Protein AF-A0A972TWN3-F1 (afdb_monomer_lite)

Secondary structure (DSSP, 8-state):
-HHHHHHHHHHHTT--GGGEEEEEEEE-HHHHHHHTSSHHHHHS--SHHHHHT-HHHHHHHHHHHS--SGGGGSHHHHT-HHHHHHHTTEEEEE-HHHHH-SS---EEEEEEETTS-EEEEEE-S-TTSTTS---

Radius of gyration: 14.14 Å; chains: 1; bounding box: 32×36×34 Å

pLDDT: mean 85.57, std 12.33, range [50.22, 97.19]

Structure (mmCIF, N/CA/C/O backbone):
data_AF-A0A972TWN3-F1
#
_entry.id   AF-A0A972TWN3-F1
#
loop_
_atom_site.group_PDB
_atom_site.id
_atom_site.type_symbol
_atom_site.label_atom_id
_atom_site.label_alt_id
_atom_site.label_comp_id
_atom_site.label_asym_id
_atom_site.label_entity_id
_atom_site.label_seq_id
_atom_site.pdbx_PDB_ins_code
_atom_site.Cartn_x
_atom_site.Cartn_y
_atom_site.Cartn_z
_atom_site.occupancy
_atom_site.B_iso_or_equiv
_atom_site.auth_seq_id
_atom_site.auth_comp_id
_atom_site.auth_asym_id
_atom_site.auth_atom_id
_atom_site.pdbx_PDB_model_num
ATOM 1 N N . MET A 1 1 ? 0.791 -7.365 -8.771 1.00 73.94 1 MET A N 1
ATOM 2 C CA . MET A 1 1 ? 0.980 -8.284 -7.631 1.00 73.94 1 MET A CA 1
ATOM 3 C C . MET A 1 1 ? 0.420 -7.722 -6.346 1.00 73.94 1 MET A C 1
ATOM 5 O O . MET A 1 1 ? -0.721 -8.042 -6.049 1.00 73.94 1 MET A O 1
ATOM 9 N N . ILE A 1 2 ? 1.109 -6.788 -5.684 1.00 83.50 2 ILE A N 1
ATOM 10 C CA . ILE A 1 2 ? 0.594 -6.104 -4.481 1.00 83.50 2 ILE A CA 1
ATOM 11 C C . ILE A 1 2 ? -0.827 -5.551 -4.675 1.00 83.50 2 ILE A C 1
ATOM 13 O O . ILE A 1 2 ? -1.710 -5.798 -3.865 1.00 83.50 2 ILE A O 1
ATOM 17 N N . LEU A 1 3 ? -1.090 -4.891 -5.808 1.00 86.62 3 LEU A N 1
ATOM 18 C CA . LEU A 1 3 ? -2.426 -4.373 -6.120 1.00 86.62 3 LEU A CA 1
ATOM 19 C C . LEU A 1 3 ? -3.512 -5.450 -6.167 1.00 86.62 3 LEU A C 1
ATOM 21 O O . LEU A 1 3 ? -4.610 -5.235 -5.670 1.00 86.62 3 LEU A O 1
ATOM 25 N N . PHE A 1 4 ? -3.204 -6.599 -6.765 1.00 83.75 4 PHE A N 1
ATOM 26 C CA . PHE A 1 4 ? -4.153 -7.700 -6.871 1.00 83.75 4 PHE A CA 1
ATOM 27 C C . PHE A 1 4 ? -4.423 -8.310 -5.497 1.00 83.75 4 PHE A C 1
ATOM 29 O O . PHE A 1 4 ? -5.581 -8.488 -5.142 1.00 83.75 4 PHE A O 1
ATOM 36 N N . ALA A 1 5 ? -3.376 -8.518 -4.693 1.00 86.50 5 ALA A N 1
ATOM 37 C CA . ALA A 1 5 ? -3.511 -8.968 -3.312 1.00 86.50 5 ALA A CA 1
ATOM 38 C C . ALA A 1 5 ? -4.413 -8.026 -2.491 1.00 86.50 5 ALA A C 1
ATOM 40 O O . ALA A 1 5 ? -5.315 -8.490 -1.801 1.00 86.50 5 ALA A O 1
ATOM 41 N N . CYS A 1 6 ? -4.256 -6.702 -2.628 1.00 89.94 6 CYS A N 1
ATOM 42 C CA . CYS A 1 6 ? -5.148 -5.732 -1.980 1.00 89.94 6 CYS A CA 1
ATOM 43 C C . CYS A 1 6 ? -6.607 -5.863 -2.440 1.00 89.94 6 CYS A C 1
ATOM 45 O O . CYS A 1 6 ? -7.518 -5.810 -1.617 1.00 89.94 6 CYS A O 1
ATOM 47 N N . LEU A 1 7 ? -6.836 -6.002 -3.750 1.00 90.94 7 LEU A N 1
ATOM 48 C CA . LEU A 1 7 ? -8.181 -6.149 -4.312 1.00 90.94 7 LEU A CA 1
ATOM 49 C C . LEU A 1 7 ? -8.847 -7.451 -3.854 1.00 90.94 7 LEU A C 1
ATOM 51 O O . LEU A 1 7 ? -10.027 -7.436 -3.501 1.00 90.94 7 LEU A O 1
ATOM 55 N N . GLN A 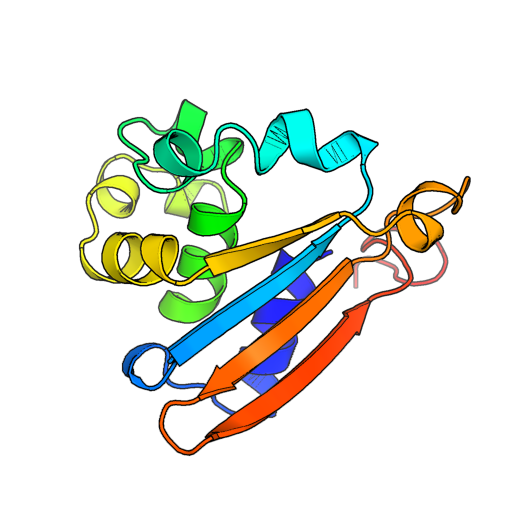1 8 ? -8.083 -8.543 -3.813 1.00 90.00 8 GLN A N 1
ATOM 56 C CA . GLN A 1 8 ? -8.544 -9.846 -3.351 1.00 90.00 8 GLN A CA 1
ATOM 57 C C . GLN A 1 8 ? -8.929 -9.786 -1.870 1.00 90.00 8 GLN A C 1
ATOM 59 O O . GLN A 1 8 ? -10.079 -10.059 -1.544 1.00 90.00 8 GLN A O 1
ATOM 64 N N . LEU A 1 9 ? -8.039 -9.286 -1.003 1.00 91.31 9 LEU A N 1
ATOM 65 C CA . LEU A 1 9 ? -8.324 -9.101 0.425 1.00 91.31 9 LEU A CA 1
ATOM 66 C C . LEU A 1 9 ? -9.551 -8.220 0.664 1.00 91.31 9 LEU A C 1
ATOM 68 O O . LEU A 1 9 ? -10.389 -8.522 1.513 1.00 91.31 9 LEU A O 1
ATOM 72 N N . LYS A 1 10 ? -9.676 -7.124 -0.096 1.00 92.50 10 LYS A N 1
ATOM 73 C CA . LYS A 1 10 ? -10.839 -6.239 -0.006 1.00 92.50 10 LYS A CA 1
ATOM 74 C C . LYS A 1 10 ? -12.128 -6.983 -0.343 1.00 92.50 10 LYS A C 1
ATOM 76 O O . LYS A 1 10 ? -13.115 -6.790 0.364 1.00 92.50 10 LYS A O 1
ATOM 81 N N . LYS A 1 11 ? -12.124 -7.788 -1.409 1.00 91.69 11 LYS A N 1
ATOM 82 C CA . LYS A 1 11 ? -13.292 -8.539 -1.878 1.00 91.69 11 LYS A CA 1
ATOM 83 C C . LYS A 1 11 ? -13.659 -9.674 -0.921 1.00 91.69 11 LYS A C 1
ATOM 85 O O . LYS A 1 11 ? -14.822 -9.784 -0.556 1.00 91.69 11 LYS A O 1
ATOM 90 N N . GLU A 1 12 ? -12.686 -10.477 -0.501 1.00 92.69 12 GLU A N 1
ATOM 91 C CA . GLU A 1 12 ? -12.889 -11.647 0.365 1.00 92.69 12 GLU A CA 1
ATOM 92 C C . GLU A 1 12 ? -13.384 -11.269 1.761 1.00 92.69 12 GLU A C 1
ATOM 94 O O . GLU A 1 12 ? -14.284 -11.911 2.294 1.00 92.69 12 GLU A O 1
ATOM 99 N N . HIS A 1 13 ? -12.831 -10.204 2.344 1.00 92.19 13 HIS A N 1
ATOM 100 C CA . HIS A 1 13 ? -13.135 -9.807 3.721 1.00 92.19 13 HIS A CA 1
ATOM 101 C C . HIS A 1 13 ? -14.020 -8.559 3.823 1.00 92.19 13 HIS A C 1
ATOM 103 O O . HIS A 1 13 ? -14.189 -8.017 4.916 1.00 92.19 13 HIS A O 1
ATOM 109 N N . ASN A 1 14 ? -14.562 -8.081 2.696 1.00 92.44 14 ASN A N 1
ATOM 110 C CA . ASN A 1 14 ? -15.371 -6.862 2.601 1.00 92.44 14 ASN A CA 1
ATOM 111 C C . ASN A 1 14 ? -14.750 -5.678 3.376 1.00 92.44 14 ASN A C 1
ATOM 113 O O . ASN A 1 14 ? -15.383 -5.042 4.225 1.00 92.44 14 ASN A O 1
ATOM 117 N N . ILE A 1 15 ? -13.459 -5.425 3.133 1.00 94.00 15 ILE A N 1
ATOM 118 C CA . ILE A 1 15 ? -12.670 -4.484 3.936 1.00 94.00 15 ILE A CA 1
ATOM 119 C C . ILE A 1 15 ? -13.172 -3.049 3.731 1.00 94.00 15 ILE A C 1
ATOM 121 O O . ILE A 1 15 ? -13.086 -2.472 2.636 1.00 94.00 15 ILE A O 1
ATOM 125 N N . ASP A 1 16 ? -13.624 -2.446 4.833 1.00 94.94 16 ASP A N 1
ATOM 126 C CA . ASP A 1 16 ? -13.879 -1.012 4.943 1.00 94.94 16 ASP A CA 1
ATOM 127 C C . ASP A 1 16 ? -12.564 -0.265 5.181 1.00 94.94 16 ASP A C 1
ATOM 129 O O . ASP A 1 16 ? -11.953 -0.349 6.250 1.00 94.94 16 ASP A O 1
ATOM 133 N N . TRP A 1 17 ? -12.154 0.508 4.179 1.00 94.44 17 TRP A N 1
ATOM 134 C CA . TRP A 1 17 ? -10.901 1.256 4.169 1.00 94.44 17 TRP A CA 1
ATOM 135 C C . TRP A 1 17 ? -10.774 2.236 5.349 1.00 94.44 17 TRP A C 1
ATOM 137 O O . TRP A 1 17 ? -9.672 2.482 5.831 1.00 94.44 17 TRP A O 1
ATOM 147 N N . ARG A 1 18 ? -11.896 2.732 5.892 1.00 95.69 18 ARG A N 1
ATOM 148 C CA . ARG A 1 18 ? -11.930 3.657 7.046 1.00 95.69 18 ARG A CA 1
ATOM 149 C C . ARG A 1 18 ? -11.509 2.988 8.357 1.00 95.69 18 ARG A C 1
ATOM 151 O O . ARG A 1 18 ? -11.128 3.661 9.324 1.00 95.69 18 ARG A O 1
ATOM 158 N N . LYS A 1 19 ? -11.615 1.658 8.407 1.00 96.56 19 LYS A N 1
ATOM 159 C CA . LYS A 1 19 ? -11.283 0.824 9.567 1.00 96.56 19 LYS A CA 1
ATOM 160 C C . LYS A 1 19 ? -9.869 0.254 9.493 1.00 96.56 19 LYS A C 1
ATOM 162 O O . LYS A 1 19 ? -9.476 -0.452 10.417 1.00 96.56 19 LYS A O 1
ATOM 167 N N . ILE A 1 20 ? -9.107 0.560 8.446 1.00 96.75 20 ILE A N 1
ATOM 168 C CA . ILE A 1 20 ? -7.711 0.143 8.330 1.00 96.75 20 ILE A CA 1
ATOM 169 C C . ILE A 1 20 ? -6.863 0.978 9.293 1.00 96.75 20 ILE A C 1
ATOM 171 O O . ILE A 1 20 ? -7.055 2.188 9.432 1.00 96.75 20 ILE A O 1
ATOM 175 N N . LYS A 1 21 ? -5.956 0.305 9.996 1.00 96.62 21 LYS A N 1
ATOM 176 C CA . LYS A 1 21 ? -4.951 0.911 10.867 1.00 96.62 21 LYS A CA 1
ATOM 177 C C . LYS A 1 21 ? -3.608 1.022 10.152 1.00 96.62 21 LYS A C 1
ATOM 179 O O . LYS A 1 21 ? -2.981 2.069 10.233 1.00 96.62 21 LYS A O 1
ATOM 184 N N . GLN A 1 22 ? -3.189 -0.034 9.459 1.00 96.56 22 GLN A N 1
ATOM 185 C CA . GLN A 1 22 ? -1.922 -0.075 8.732 1.00 96.56 22 GLN A CA 1
ATOM 186 C C . GLN A 1 22 ? -2.002 -1.072 7.576 1.00 96.56 22 GLN A C 1
ATOM 188 O O . GLN A 1 22 ? -2.716 -2.074 7.660 1.00 96.56 22 GLN A O 1
ATOM 193 N N . VAL A 1 23 ? -1.253 -0.809 6.509 1.00 96.25 23 VAL A N 1
ATOM 194 C CA . VAL A 1 23 ? -1.024 -1.767 5.424 1.00 96.25 23 VAL A CA 1
ATOM 195 C C . VAL A 1 23 ? 0.471 -1.972 5.266 1.00 96.25 23 VAL A C 1
ATOM 197 O O . VAL A 1 23 ? 1.211 -1.007 5.126 1.00 96.25 23 VAL A O 1
ATOM 200 N N . GLU A 1 24 ? 0.907 -3.221 5.257 1.00 95.19 24 GLU A N 1
ATOM 201 C CA . GLU A 1 24 ? 2.301 -3.609 5.072 1.00 95.19 24 GLU A CA 1
ATOM 202 C C . GLU A 1 24 ? 2.440 -4.396 3.768 1.00 95.19 24 GLU A C 1
ATOM 204 O O . GLU A 1 24 ? 1.765 -5.410 3.566 1.00 95.19 24 GLU A O 1
ATOM 209 N N . CYS A 1 25 ? 3.321 -3.930 2.887 1.00 92.69 25 CYS A N 1
ATOM 210 C CA . CYS A 1 25 ? 3.624 -4.579 1.615 1.00 92.69 25 CYS A CA 1
ATOM 211 C C . CYS A 1 25 ? 5.045 -5.149 1.640 1.00 92.69 25 CYS A C 1
ATOM 213 O O . CYS A 1 25 ? 6.009 -4.384 1.669 1.00 92.69 25 CYS A O 1
ATOM 215 N N . ARG A 1 26 ? 5.209 -6.474 1.579 1.00 89.81 26 ARG A N 1
ATOM 216 C CA . ARG A 1 26 ? 6.540 -7.067 1.370 1.00 89.81 26 ARG A CA 1
ATOM 217 C C . ARG A 1 26 ? 6.861 -7.075 -0.114 1.00 89.81 26 ARG A C 1
ATOM 219 O O . ARG A 1 26 ? 6.070 -7.573 -0.917 1.00 89.81 26 ARG A O 1
ATOM 226 N N . ILE A 1 27 ? 8.007 -6.509 -0.468 1.00 85.69 27 ILE A N 1
ATOM 227 C CA . ILE A 1 27 ? 8.406 -6.283 -1.856 1.00 85.69 27 ILE A CA 1
ATOM 228 C C . ILE A 1 27 ? 9.905 -6.551 -2.040 1.00 85.69 27 ILE A C 1
ATOM 230 O O . ILE A 1 27 ? 10.715 -6.297 -1.145 1.00 85.69 27 ILE A O 1
ATOM 234 N N . GLY A 1 28 ? 10.274 -7.079 -3.208 1.00 83.69 28 GLY A N 1
ATOM 235 C CA . GLY A 1 28 ? 11.671 -7.315 -3.567 1.00 83.69 28 GLY A CA 1
ATOM 236 C C . GLY A 1 28 ? 12.454 -6.012 -3.771 1.00 83.69 28 GLY A C 1
ATOM 237 O O . GLY A 1 28 ? 11.922 -5.011 -4.256 1.00 83.69 28 GLY A O 1
ATOM 238 N N . SER A 1 29 ? 13.747 -6.032 -3.448 1.00 80.31 29 SER A N 1
ATOM 239 C CA . SER A 1 29 ? 14.641 -4.867 -3.422 1.00 80.31 29 SER A CA 1
ATOM 240 C C . SER A 1 29 ? 14.686 -4.090 -4.740 1.00 80.31 29 SER A C 1
ATOM 242 O O . SER A 1 29 ? 14.712 -2.863 -4.723 1.00 80.31 29 SER A O 1
ATOM 244 N N . ARG A 1 30 ? 14.610 -4.784 -5.883 1.00 79.94 30 ARG A N 1
ATOM 245 C CA . ARG A 1 30 ? 14.632 -4.167 -7.223 1.00 79.94 30 ARG A CA 1
ATOM 246 C C . ARG A 1 30 ? 13.498 -3.168 -7.457 1.00 79.94 30 ARG A C 1
ATOM 248 O O . ARG A 1 30 ? 13.667 -2.221 -8.213 1.00 79.94 30 ARG A O 1
ATOM 255 N N . GLN A 1 31 ? 12.334 -3.393 -6.848 1.00 80.75 31 GLN A N 1
ATOM 256 C CA . GLN A 1 31 ? 11.158 -2.542 -7.045 1.00 80.75 31 GLN A CA 1
ATOM 257 C C . GLN A 1 31 ? 11.087 -1.413 -6.012 1.00 80.75 31 GLN A C 1
ATOM 259 O O . GLN A 1 31 ? 10.486 -0.374 -6.279 1.00 80.75 31 GLN A O 1
ATOM 264 N N . VAL A 1 32 ? 11.716 -1.592 -4.850 1.00 86.50 32 VAL A N 1
ATOM 265 C CA . VAL A 1 32 ? 11.667 -0.648 -3.727 1.00 86.50 32 VAL A CA 1
ATOM 266 C C . VAL A 1 32 ? 12.151 0.740 -4.133 1.00 86.50 32 VAL A C 1
ATOM 268 O O . VAL A 1 32 ? 11.429 1.714 -3.923 1.00 86.50 32 VAL A O 1
ATOM 271 N N . SER A 1 33 ? 13.310 0.830 -4.786 1.00 85.69 33 SER A N 1
ATOM 272 C CA . SER A 1 33 ? 13.875 2.110 -5.233 1.00 85.69 33 SER A CA 1
ATOM 273 C C . SER A 1 33 ? 13.008 2.826 -6.275 1.00 85.69 33 SER A C 1
ATOM 275 O O . SER A 1 33 ? 13.083 4.040 -6.417 1.00 85.69 33 SER A O 1
ATOM 277 N N . ILE A 1 34 ? 12.156 2.089 -6.995 1.00 86.19 34 ILE A N 1
ATOM 278 C CA . ILE A 1 34 ? 11.307 2.633 -8.060 1.00 86.19 34 ILE A CA 1
ATOM 279 C C . ILE A 1 34 ? 9.969 3.121 -7.492 1.00 86.19 34 ILE A C 1
ATOM 281 O O . ILE A 1 34 ? 9.504 4.215 -7.834 1.00 86.19 34 ILE A O 1
ATOM 285 N N . VAL A 1 35 ? 9.317 2.300 -6.656 1.00 88.12 35 VAL A N 1
ATOM 286 C CA . VAL A 1 35 ? 7.920 2.528 -6.244 1.00 88.12 35 VAL A CA 1
ATOM 287 C C . VAL A 1 35 ? 7.713 2.864 -4.770 1.00 88.12 35 VAL A C 1
ATOM 289 O O . VAL A 1 35 ? 6.634 3.353 -4.426 1.00 88.12 35 VAL A O 1
ATOM 292 N N . CYS A 1 36 ? 8.706 2.632 -3.912 1.00 88.31 36 CYS A N 1
ATOM 293 C CA . CYS A 1 36 ? 8.595 2.850 -2.470 1.00 88.31 36 CYS A CA 1
ATOM 294 C C . CYS A 1 36 ? 9.453 4.011 -1.979 1.00 88.31 36 CYS A C 1
ATOM 296 O O . CYS A 1 36 ? 8.995 4.748 -1.116 1.00 88.31 36 CYS A O 1
ATOM 298 N N . GLU A 1 37 ? 10.662 4.186 -2.511 1.00 89.06 37 GLU A N 1
ATOM 299 C CA . GLU A 1 37 ? 11.609 5.191 -2.022 1.00 89.06 37 GLU A CA 1
ATOM 300 C C . GLU A 1 37 ? 11.669 6.431 -2.933 1.00 89.06 37 GLU A C 1
ATOM 302 O O . GLU A 1 37 ? 11.523 6.303 -4.154 1.00 89.06 37 GLU A O 1
ATOM 307 N N . PRO A 1 38 ? 11.872 7.631 -2.359 1.00 92.00 38 PRO A N 1
ATOM 308 C CA . PRO A 1 38 ? 11.739 7.961 -0.930 1.00 92.00 38 PRO A CA 1
ATOM 309 C C . PRO A 1 38 ? 10.267 7.921 -0.468 1.00 92.00 38 PRO A C 1
ATOM 311 O O . PRO A 1 38 ? 9.373 8.447 -1.138 1.00 92.00 38 PRO A O 1
ATOM 314 N N . ILE A 1 39 ? 9.993 7.279 0.675 1.00 90.69 39 ILE A N 1
ATOM 315 C CA . ILE A 1 39 ? 8.621 6.924 1.092 1.00 90.69 39 ILE A CA 1
ATOM 316 C C . ILE A 1 39 ? 7.759 8.150 1.384 1.00 90.69 39 ILE A C 1
ATOM 318 O O . ILE A 1 39 ? 6.565 8.165 1.089 1.00 90.69 39 ILE A O 1
ATOM 322 N N . GLU A 1 40 ? 8.366 9.214 1.884 1.00 89.44 40 GLU A N 1
ATOM 323 C CA . GLU A 1 40 ? 7.748 10.495 2.188 1.00 89.44 40 GLU A CA 1
ATOM 324 C C . GLU A 1 40 ? 7.186 11.154 0.924 1.00 89.44 40 GLU A C 1
ATOM 326 O O . GLU A 1 40 ? 6.057 11.651 0.937 1.00 89.44 40 GLU A O 1
ATOM 331 N N . GLU A 1 41 ? 7.925 11.102 -0.187 1.00 89.88 41 GLU A N 1
ATOM 332 C CA . GLU A 1 41 ? 7.465 11.614 -1.481 1.00 89.88 41 GLU A CA 1
ATOM 333 C C . GLU A 1 41 ? 6.424 10.689 -2.105 1.00 89.88 41 GLU A C 1
ATOM 335 O O . GLU A 1 41 ? 5.396 11.149 -2.605 1.00 89.88 41 GLU A O 1
ATOM 340 N N . LYS A 1 42 ? 6.627 9.366 -2.020 1.00 89.81 42 LYS A N 1
ATOM 341 C CA . LYS A 1 42 ? 5.642 8.402 -2.529 1.00 89.81 42 LYS A CA 1
ATOM 342 C C . LYS A 1 42 ? 4.318 8.483 -1.766 1.00 89.81 42 LYS A C 1
ATOM 344 O O . LYS A 1 42 ? 3.273 8.199 -2.352 1.00 89.81 42 LYS A O 1
ATOM 349 N N . ARG A 1 43 ? 4.316 8.908 -0.499 1.00 92.00 43 ARG A N 1
ATOM 350 C CA . ARG A 1 43 ? 3.096 9.190 0.276 1.00 92.00 43 ARG A CA 1
ATOM 351 C C . ARG A 1 43 ? 2.428 10.511 -0.128 1.00 92.00 43 ARG A C 1
ATOM 353 O O . ARG A 1 43 ? 1.198 10.585 -0.097 1.00 92.00 43 ARG A O 1
ATOM 360 N N . LYS A 1 44 ? 3.206 11.518 -0.546 1.00 90.12 44 LYS A N 1
ATOM 361 C CA . LYS A 1 44 ? 2.753 12.864 -0.950 1.00 90.12 44 LYS A CA 1
ATOM 362 C C . LYS A 1 44 ? 2.654 13.011 -2.472 1.00 90.12 44 LYS A C 1
ATOM 364 O O . LYS A 1 44 ? 3.357 13.801 -3.096 1.00 90.12 44 LYS A O 1
ATOM 369 N N . VAL A 1 45 ? 1.743 12.261 -3.083 1.00 89.06 45 VAL A N 1
ATOM 370 C CA . VAL A 1 45 ? 1.507 12.344 -4.530 1.00 89.06 45 VAL A CA 1
ATOM 371 C C . VAL A 1 45 ? 0.858 13.679 -4.906 1.00 89.06 45 VAL A C 1
ATOM 373 O O . VAL A 1 45 ? -0.266 13.960 -4.502 1.00 89.06 45 VAL A O 1
ATOM 376 N N . THR A 1 46 ? 1.547 14.471 -5.728 1.00 88.06 46 THR A N 1
ATOM 377 C CA . THR A 1 46 ? 1.058 15.765 -6.242 1.00 88.06 46 THR A CA 1
ATOM 378 C C . THR A 1 46 ? 0.762 15.756 -7.742 1.00 88.06 46 THR A C 1
ATOM 380 O O . THR A 1 46 ? -0.010 16.586 -8.216 1.00 88.06 46 THR A O 1
ATOM 383 N N . THR A 1 47 ? 1.330 14.808 -8.496 1.00 90.88 47 THR A N 1
ATOM 384 C CA . THR A 1 47 ? 1.166 14.702 -9.953 1.00 90.88 47 THR A CA 1
ATOM 385 C C . THR A 1 47 ? 0.738 13.298 -10.377 1.00 90.88 47 THR A C 1
ATOM 387 O O . THR A 1 47 ? 1.044 12.301 -9.717 1.00 90.88 47 THR A O 1
ATOM 390 N N . SER A 1 48 ? 0.065 13.208 -11.529 1.00 89.38 48 SER A N 1
ATOM 391 C CA . SER A 1 48 ? -0.330 11.933 -12.149 1.00 89.38 48 SER A CA 1
ATOM 392 C C . SER A 1 48 ? 0.871 11.018 -12.411 1.00 89.38 48 SER A C 1
ATOM 394 O O . SER A 1 48 ? 0.795 9.803 -12.231 1.00 89.38 48 SER A O 1
ATOM 396 N N . TYR A 1 49 ? 2.010 11.600 -12.796 1.00 89.00 49 TYR A N 1
ATOM 397 C CA . TYR A 1 49 ? 3.237 10.851 -13.040 1.00 89.00 49 TYR A CA 1
ATOM 398 C C . TYR A 1 49 ? 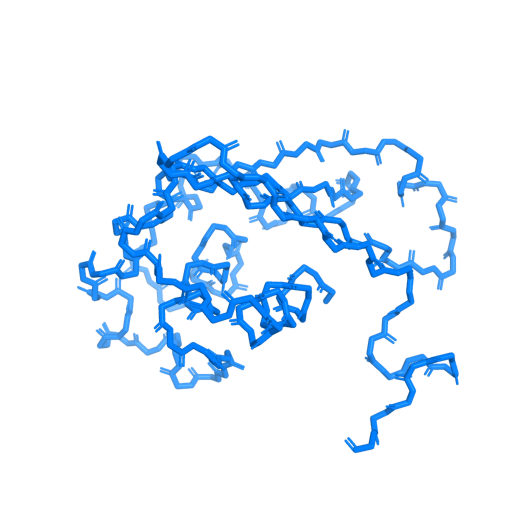3.759 10.195 -11.756 1.00 89.00 49 TYR A C 1
ATOM 400 O O . TYR A 1 49 ? 3.920 8.975 -11.719 1.00 89.00 49 TYR A O 1
ATOM 408 N N . CYS A 1 50 ? 3.919 10.960 -10.671 1.00 88.38 50 CYS A N 1
ATOM 409 C CA . CYS A 1 50 ? 4.368 10.417 -9.386 1.00 88.38 50 CYS A CA 1
ATOM 410 C C . CYS A 1 50 ? 3.407 9.345 -8.847 1.00 88.38 50 CYS A C 1
ATOM 412 O O . CYS A 1 50 ? 3.849 8.332 -8.304 1.00 88.38 50 CYS A O 1
ATOM 414 N N . ALA A 1 51 ? 2.100 9.515 -9.070 1.00 89.56 51 ALA A N 1
ATOM 415 C CA . ALA A 1 51 ? 1.068 8.555 -8.682 1.00 89.56 51 ALA A CA 1
ATOM 416 C C . ALA A 1 51 ? 1.292 7.163 -9.304 1.00 89.56 51 ALA A C 1
ATOM 418 O O . ALA A 1 51 ? 1.150 6.135 -8.635 1.00 89.56 51 ALA A O 1
ATOM 419 N N . ARG A 1 52 ? 1.707 7.115 -10.579 1.00 88.44 52 ARG A N 1
ATOM 420 C CA . ARG A 1 52 ? 2.004 5.864 -11.301 1.00 88.44 52 ARG A CA 1
ATOM 421 C C . ARG A 1 52 ? 3.234 5.140 -10.771 1.00 88.44 52 ARG A C 1
ATOM 423 O O . ARG A 1 52 ? 3.350 3.936 -10.986 1.00 88.44 52 ARG A O 1
ATOM 430 N N . PHE A 1 53 ? 4.114 5.821 -10.049 1.00 90.12 53 PHE A N 1
ATOM 431 C CA . PHE A 1 53 ? 5.308 5.237 -9.439 1.00 90.12 53 PHE A CA 1
ATOM 432 C C . PHE A 1 53 ? 5.257 5.287 -7.911 1.00 90.12 53 PHE A C 1
ATOM 434 O O . PHE A 1 53 ? 6.300 5.262 -7.273 1.00 90.12 53 PHE A O 1
ATOM 441 N N . SER A 1 54 ? 4.064 5.355 -7.317 1.00 92.94 54 SER A N 1
ATOM 442 C CA . SER A 1 54 ? 3.872 5.310 -5.867 1.00 92.94 54 SER A CA 1
ATOM 443 C C . SER A 1 54 ? 3.125 4.042 -5.466 1.00 92.94 54 SER A C 1
ATOM 445 O O . SER A 1 54 ? 1.953 3.857 -5.804 1.00 92.94 54 SER A O 1
ATOM 447 N N . LEU A 1 55 ? 3.803 3.154 -4.734 1.00 93.81 55 LEU A N 1
ATOM 448 C CA . LEU A 1 55 ? 3.175 1.988 -4.119 1.00 93.81 55 LEU A CA 1
ATOM 449 C C . LEU A 1 55 ? 2.110 2.394 -3.080 1.00 93.81 55 LEU A C 1
ATOM 451 O O . LEU A 1 55 ? 0.993 1.880 -3.191 1.00 93.81 55 LEU A O 1
ATOM 455 N N . PRO A 1 56 ? 2.372 3.335 -2.144 1.00 94.88 56 PRO A N 1
ATOM 456 C CA . PRO A 1 56 ? 1.365 3.799 -1.189 1.00 94.88 56 PRO A CA 1
ATOM 457 C C . PRO A 1 56 ? 0.077 4.284 -1.855 1.00 94.88 56 PRO A C 1
ATOM 459 O O . PRO A 1 56 ? -1.018 3.901 -1.447 1.00 94.88 56 PRO A O 1
ATOM 462 N N . TYR A 1 57 ? 0.200 5.078 -2.922 1.00 95.06 57 TYR A N 1
ATOM 463 C CA . TYR A 1 57 ? -0.950 5.601 -3.655 1.00 95.06 57 TYR A CA 1
ATOM 464 C C . TYR A 1 57 ? -1.731 4.495 -4.358 1.00 95.06 57 TYR A C 1
ATOM 466 O O . TYR A 1 57 ? -2.946 4.395 -4.214 1.00 95.06 57 TYR A O 1
ATOM 474 N N . LYS A 1 58 ? -1.030 3.610 -5.067 1.00 94.50 58 LYS A N 1
ATOM 475 C CA . LYS A 1 58 ? -1.626 2.451 -5.739 1.00 94.50 58 LYS A CA 1
ATOM 476 C C . LYS A 1 58 ? -2.422 1.563 -4.775 1.00 94.50 58 LYS A C 1
ATOM 478 O O . LYS A 1 58 ? -3.552 1.183 -5.081 1.00 94.50 58 LYS A O 1
ATOM 483 N N . VAL A 1 59 ? -1.855 1.257 -3.609 1.00 95.12 59 VAL A N 1
ATOM 484 C CA . VAL A 1 59 ? -2.517 0.466 -2.559 1.00 95.12 59 VAL A CA 1
ATOM 485 C C . VAL A 1 59 ? -3.744 1.197 -2.014 1.00 95.12 59 VAL A C 1
ATOM 487 O O . VAL A 1 59 ? -4.812 0.595 -1.904 1.00 95.12 59 VAL A O 1
ATOM 490 N N . ALA A 1 60 ? -3.627 2.498 -1.742 1.00 95.38 60 ALA A N 1
ATOM 491 C CA . ALA A 1 60 ? -4.745 3.316 -1.284 1.00 95.38 60 ALA A CA 1
ATOM 492 C C . ALA A 1 60 ? -5.904 3.332 -2.294 1.00 95.38 60 ALA A C 1
ATOM 494 O O . ALA A 1 60 ? -7.052 3.100 -1.916 1.00 95.38 60 ALA A O 1
ATOM 495 N N . VAL A 1 61 ? -5.614 3.524 -3.586 1.00 95.38 61 VAL A N 1
ATOM 496 C CA . VAL A 1 61 ? -6.610 3.463 -4.670 1.00 95.38 61 VAL A CA 1
ATOM 497 C C . VAL A 1 61 ? -7.327 2.111 -4.671 1.00 95.38 61 VAL A C 1
ATOM 499 O O . VAL A 1 61 ? -8.558 2.074 -4.676 1.00 95.38 61 VAL A O 1
ATOM 502 N N . ALA A 1 62 ? -6.581 1.001 -4.617 1.00 94.75 62 ALA A N 1
ATOM 503 C CA . ALA A 1 62 ? -7.160 -0.342 -4.614 1.00 94.75 62 ALA A CA 1
ATOM 504 C C . ALA A 1 62 ? -8.121 -0.556 -3.434 1.00 94.75 62 ALA A C 1
ATOM 506 O O . ALA A 1 62 ? -9.208 -1.107 -3.605 1.00 94.75 62 ALA A O 1
ATOM 507 N N . LEU A 1 63 ? -7.752 -0.080 -2.244 1.00 94.75 63 LEU A N 1
ATOM 508 C CA . LEU A 1 63 ? -8.545 -0.259 -1.028 1.00 94.75 63 LEU A CA 1
ATOM 509 C C . LEU A 1 63 ? -9.752 0.681 -0.955 1.00 94.75 63 LEU A C 1
ATOM 511 O O . LEU A 1 63 ? -10.808 0.272 -0.471 1.00 94.75 63 LEU A O 1
ATOM 515 N N . VAL A 1 64 ? -9.639 1.913 -1.452 1.00 94.81 64 VAL A N 1
ATOM 516 C CA . VAL A 1 64 ? -10.742 2.887 -1.446 1.00 94.81 64 VAL A CA 1
ATOM 517 C C . VAL A 1 64 ? -11.733 2.599 -2.571 1.00 94.81 64 VAL A C 1
ATOM 519 O O . VAL A 1 64 ? -12.935 2.527 -2.324 1.00 94.81 64 VAL A O 1
ATOM 522 N N . MET A 1 65 ? -11.242 2.412 -3.797 1.00 91.81 65 MET A N 1
ATOM 523 C CA . MET A 1 65 ? -12.078 2.333 -4.999 1.00 91.81 65 MET A CA 1
ATOM 524 C C . MET A 1 65 ? -12.389 0.904 -5.444 1.00 91.81 65 MET A C 1
ATOM 526 O O . MET A 1 65 ? -13.264 0.717 -6.284 1.00 91.81 65 MET A O 1
ATOM 530 N N . GLY A 1 66 ? -11.676 -0.104 -4.930 1.00 91.44 66 GLY A N 1
ATOM 531 C CA . GLY A 1 66 ? -11.860 -1.497 -5.350 1.00 91.44 66 GLY A CA 1
ATOM 532 C C . GLY A 1 66 ? -11.443 -1.776 -6.797 1.00 91.44 66 GLY A C 1
ATOM 533 O O . GLY A 1 66 ? -11.780 -2.825 -7.336 1.00 91.44 66 GLY A O 1
ATOM 534 N N . ARG A 1 67 ? -10.722 -0.849 -7.439 1.00 90.06 67 ARG A N 1
ATOM 535 C CA . ARG A 1 67 ? -10.183 -0.979 -8.798 1.00 90.06 67 ARG A CA 1
ATOM 536 C C . ARG A 1 67 ? -8.970 -0.075 -8.974 1.00 90.06 67 ARG A C 1
ATOM 538 O O . ARG A 1 67 ? -8.874 0.951 -8.307 1.00 90.06 67 ARG A O 1
ATOM 545 N N . VAL A 1 68 ? -8.070 -0.437 -9.885 1.00 88.50 68 VAL A N 1
ATOM 546 C CA . VAL A 1 68 ? -6.905 0.378 -10.258 1.00 88.50 68 VAL A CA 1
ATOM 547 C C . VAL A 1 68 ? -6.783 0.382 -11.778 1.00 88.50 68 VAL A C 1
ATOM 549 O O . VAL A 1 68 ? -6.607 -0.671 -12.382 1.00 88.50 68 VAL A O 1
ATOM 552 N N . GLY A 1 69 ? -6.864 1.560 -12.386 1.00 86.25 69 GLY A N 1
ATOM 553 C CA . GLY A 1 69 ? -6.724 1.778 -13.824 1.00 86.25 69 GLY A CA 1
ATOM 554 C C . GLY A 1 69 ? -6.219 3.190 -14.117 1.00 86.25 69 GLY A C 1
ATOM 555 O O . GLY A 1 69 ? -6.010 3.983 -13.199 1.00 86.25 69 GLY A O 1
ATOM 556 N N . LEU A 1 70 ? -6.014 3.520 -15.397 1.00 86.06 70 LEU A N 1
ATOM 557 C CA . LEU A 1 70 ? -5.456 4.818 -15.810 1.00 86.06 70 LEU A CA 1
ATOM 558 C C . LEU A 1 70 ? -6.275 6.015 -15.297 1.00 86.06 70 LEU A C 1
ATOM 560 O O . LEU A 1 70 ? -5.699 7.023 -14.890 1.00 86.06 70 LEU A O 1
ATOM 564 N N . GLU A 1 71 ? -7.601 5.874 -15.241 1.00 89.25 71 GLU A N 1
ATOM 565 C CA . GLU A 1 71 ? -8.527 6.889 -14.727 1.00 89.25 71 GLU A CA 1
ATOM 566 C C . GLU A 1 71 ? -8.222 7.275 -13.269 1.00 89.25 71 GLU A C 1
ATOM 568 O O . GLU A 1 71 ? -8.326 8.445 -12.897 1.00 89.25 71 GLU A O 1
ATOM 573 N N . GLN A 1 72 ? -7.786 6.315 -12.447 1.00 90.69 72 GLN A N 1
ATOM 574 C CA . GLN A 1 72 ? -7.488 6.531 -11.028 1.00 90.69 72 GLN A CA 1
ATOM 575 C C . GLN A 1 72 ? -6.188 7.310 -10.794 1.00 90.69 72 GLN A C 1
ATOM 577 O O . GLN A 1 72 ? -5.901 7.676 -9.662 1.00 90.69 72 GLN A O 1
ATOM 582 N N . PHE A 1 73 ? -5.422 7.606 -11.846 1.00 90.31 73 PHE A N 1
ATOM 583 C CA . PHE A 1 73 ? -4.245 8.473 -11.776 1.00 90.31 73 PHE A CA 1
ATOM 584 C C . PHE A 1 73 ? -4.518 9.877 -12.338 1.00 90.31 73 PHE A C 1
ATOM 586 O O . PHE A 1 73 ? -3.577 10.643 -12.535 1.00 90.31 73 PHE A O 1
ATOM 593 N N . SER A 1 74 ? -5.774 10.228 -12.635 1.00 90.38 74 SER A N 1
ATOM 594 C CA . SER A 1 74 ? -6.140 11.567 -13.112 1.00 90.38 74 SER A CA 1
ATOM 595 C C . SER A 1 74 ? -6.020 12.630 -12.016 1.00 90.38 74 SER A C 1
ATOM 597 O O . SER A 1 74 ? -6.025 12.316 -10.824 1.00 90.38 74 SER A O 1
ATOM 599 N N . GLU A 1 75 ? -5.975 13.907 -12.409 1.00 89.12 75 GLU A N 1
ATOM 600 C CA . GLU A 1 75 ? -5.901 15.033 -11.466 1.00 89.12 75 GLU A CA 1
ATOM 601 C C . GLU A 1 75 ? -6.988 15.010 -10.387 1.00 89.12 75 GLU A C 1
ATOM 603 O O . GLU A 1 75 ? -6.746 15.368 -9.233 1.00 89.12 75 GLU A O 1
ATOM 608 N N . ARG A 1 76 ? -8.186 14.553 -10.755 1.00 90.75 76 ARG A N 1
ATOM 609 C CA . ARG A 1 76 ? -9.311 14.416 -9.834 1.00 90.75 76 ARG A CA 1
ATOM 610 C C . ARG A 1 76 ? -9.001 13.434 -8.704 1.00 90.75 76 ARG A C 1
ATOM 612 O O . ARG A 1 76 ? -9.314 13.717 -7.552 1.00 90.75 76 ARG A O 1
ATOM 619 N N . HIS A 1 77 ? -8.405 12.289 -9.028 1.00 91.44 77 HIS A N 1
ATOM 620 C CA . HIS A 1 77 ? -8.167 11.215 -8.063 1.00 91.44 77 HIS A CA 1
ATOM 621 C C . HIS A 1 77 ? -6.902 11.437 -7.237 1.00 91.44 77 HIS A C 1
ATOM 623 O O . HIS A 1 77 ? -6.867 11.063 -6.066 1.00 91.44 77 HIS A O 1
ATOM 629 N N . ILE A 1 78 ? -5.864 12.073 -7.790 1.00 92.50 78 ILE A N 1
ATOM 630 C CA . ILE A 1 78 ? -4.660 12.400 -7.005 1.00 92.50 78 ILE A CA 1
ATOM 631 C C . ILE A 1 78 ? -4.943 13.464 -5.935 1.00 92.50 78 ILE A C 1
ATOM 633 O O . ILE A 1 78 ? -4.245 13.506 -4.930 1.00 92.50 78 ILE A O 1
ATOM 637 N N . LYS A 1 79 ? -5.997 14.277 -6.108 1.00 92.25 79 LYS A N 1
ATOM 638 C CA . LYS A 1 79 ? -6.478 15.263 -5.124 1.00 92.25 79 LYS A CA 1
ATOM 639 C C . LYS A 1 79 ? -7.537 14.694 -4.158 1.00 92.25 79 LYS A C 1
ATOM 641 O O . LYS A 1 79 ? -8.005 15.411 -3.273 1.00 92.25 79 LYS A O 1
ATOM 646 N N . ASP A 1 80 ? -7.933 13.423 -4.295 1.00 93.94 80 ASP A N 1
ATOM 647 C CA . ASP A 1 80 ? -8.957 12.808 -3.441 1.00 93.94 80 ASP A CA 1
ATOM 648 C C . ASP A 1 80 ? -8.415 12.551 -2.026 1.00 93.94 80 ASP A C 1
ATOM 650 O O . ASP A 1 80 ? -7.590 11.662 -1.792 1.00 93.94 80 ASP A O 1
ATOM 654 N N . LYS A 1 81 ? -8.938 13.305 -1.054 1.00 92.69 81 LYS A N 1
ATOM 655 C CA . LYS A 1 81 ? -8.542 13.216 0.358 1.00 92.69 81 LYS A CA 1
ATOM 656 C C . LYS A 1 81 ? -8.728 11.818 0.951 1.00 92.69 81 LYS A C 1
ATOM 658 O O . LYS A 1 81 ? -7.982 11.452 1.854 1.00 92.69 81 LYS A O 1
ATOM 663 N N . ARG A 1 82 ? -9.679 11.019 0.454 1.00 94.06 82 ARG A N 1
ATOM 664 C CA . ARG A 1 82 ? -9.901 9.642 0.929 1.00 94.06 82 ARG A CA 1
ATOM 665 C C . ARG A 1 82 ? -8.703 8.762 0.587 1.00 94.06 82 ARG A C 1
ATOM 667 O O . ARG A 1 82 ? -8.198 8.055 1.452 1.00 94.06 82 ARG A O 1
ATOM 674 N N . ILE A 1 83 ? -8.210 8.865 -0.646 1.00 94.06 83 ILE A N 1
ATOM 675 C CA . ILE A 1 83 ? -7.046 8.112 -1.130 1.00 94.06 83 ILE A CA 1
ATOM 676 C C . ILE A 1 83 ? -5.783 8.605 -0.418 1.00 94.06 83 ILE A C 1
ATOM 678 O O . ILE A 1 83 ? -5.044 7.801 0.146 1.00 94.06 83 ILE A O 1
ATOM 682 N N . LEU A 1 84 ? -5.580 9.925 -0.364 1.00 92.69 84 LEU A N 1
ATOM 683 C CA . LEU A 1 84 ? -4.419 10.532 0.297 1.00 92.69 84 LEU A CA 1
ATOM 684 C C . LEU A 1 84 ? -4.353 10.221 1.800 1.00 92.69 84 LEU A C 1
ATOM 686 O O . LEU A 1 84 ? -3.266 10.048 2.337 1.00 92.69 84 LEU A O 1
ATOM 690 N N . SER A 1 85 ? -5.493 10.090 2.487 1.00 92.94 85 SER A N 1
ATOM 691 C CA . SER A 1 85 ? -5.505 9.722 3.912 1.00 92.94 85 SER A CA 1
ATOM 692 C C . SER A 1 85 ? -4.933 8.326 4.180 1.00 92.94 85 SER A C 1
ATOM 694 O O . SER A 1 85 ? -4.398 8.072 5.256 1.00 92.94 85 SER A O 1
ATOM 696 N N . LEU A 1 86 ? -5.020 7.427 3.195 1.00 94.88 86 LEU A N 1
ATOM 697 C CA . LEU A 1 86 ? -4.570 6.047 3.322 1.00 94.88 86 LEU A CA 1
ATOM 698 C C . LEU A 1 86 ? -3.094 5.882 2.966 1.00 94.88 86 LEU A C 1
ATOM 700 O O . LEU A 1 86 ? -2.453 4.987 3.504 1.00 94.88 86 LEU A O 1
ATOM 704 N N . THR A 1 87 ? -2.523 6.744 2.118 1.00 94.19 87 THR A N 1
ATOM 705 C CA . THR A 1 87 ? -1.106 6.626 1.731 1.00 94.19 87 THR A CA 1
ATOM 706 C C . THR A 1 87 ? -0.178 6.705 2.943 1.00 94.19 87 THR A C 1
ATOM 708 O O . THR A 1 87 ? 0.796 5.960 3.010 1.00 94.19 87 THR A O 1
ATOM 711 N N . GLY A 1 88 ? -0.516 7.535 3.936 1.00 93.06 88 GLY A N 1
ATOM 712 C CA . GLY A 1 88 ? 0.265 7.716 5.163 1.00 93.06 88 GLY A CA 1
ATOM 713 C C . GLY A 1 88 ? 0.375 6.478 6.057 1.00 93.06 88 GLY A C 1
ATOM 714 O O . GLY A 1 88 ? 1.326 6.382 6.825 1.00 93.06 88 GLY A O 1
ATOM 715 N N . ILE A 1 89 ? -0.554 5.524 5.940 1.00 94.56 89 ILE A N 1
ATOM 716 C CA . ILE A 1 89 ? -0.566 4.280 6.731 1.00 94.56 89 ILE A CA 1
ATOM 717 C C . ILE A 1 89 ? -0.139 3.049 5.922 1.00 94.56 89 ILE A C 1
ATOM 719 O O . ILE A 1 89 ? -0.189 1.928 6.433 1.00 94.56 89 ILE A O 1
ATOM 723 N N . VAL A 1 90 ? 0.248 3.240 4.657 1.00 95.75 90 VAL A N 1
ATOM 724 C CA . VAL A 1 90 ? 0.853 2.190 3.837 1.00 95.75 90 VAL A CA 1
ATOM 725 C C . VAL A 1 90 ? 2.359 2.239 4.032 1.00 95.75 90 VAL A C 1
ATOM 727 O O . VAL A 1 90 ? 2.997 3.273 3.812 1.00 95.75 90 VAL A O 1
ATOM 730 N N . ASP A 1 91 ? 2.920 1.106 4.421 1.00 94.38 91 ASP A N 1
ATOM 731 C CA . ASP A 1 91 ? 4.348 0.890 4.566 1.00 94.38 91 ASP A CA 1
ATOM 732 C C . ASP A 1 91 ? 4.803 -0.339 3.783 1.00 94.38 91 ASP A C 1
ATOM 734 O O . ASP A 1 91 ? 3.993 -1.131 3.280 1.00 94.38 91 ASP A O 1
ATOM 738 N N . TYR A 1 92 ? 6.114 -0.485 3.658 1.00 92.75 92 TYR A N 1
ATOM 739 C CA . TYR A 1 92 ? 6.716 -1.587 2.936 1.00 92.75 92 TYR A CA 1
ATOM 740 C C . TYR A 1 92 ? 7.856 -2.220 3.728 1.00 92.75 92 TYR A C 1
ATOM 742 O O . TYR A 1 92 ? 8.553 -1.573 4.502 1.00 92.75 92 TYR A O 1
ATOM 750 N N . ILE A 1 93 ? 8.064 -3.511 3.491 1.00 90.25 93 ILE A N 1
ATOM 751 C CA . ILE A 1 93 ? 9.215 -4.250 3.999 1.00 90.25 93 ILE A CA 1
ATOM 752 C C . ILE A 1 93 ? 10.004 -4.754 2.801 1.00 90.25 93 ILE A C 1
ATOM 754 O O . ILE A 1 93 ? 9.453 -5.410 1.911 1.00 90.25 93 ILE A O 1
ATOM 758 N N . LYS A 1 94 ? 11.304 -4.451 2.787 1.00 88.12 94 LYS A N 1
ATOM 759 C CA . LYS A 1 94 ? 12.244 -5.040 1.832 1.00 88.12 94 LYS A CA 1
ATOM 760 C C . LYS A 1 94 ? 12.417 -6.510 2.200 1.00 88.12 94 LYS A C 1
ATOM 762 O O . LYS A 1 94 ? 12.871 -6.816 3.298 1.00 88.12 94 LYS A O 1
ATOM 767 N N . ASP A 1 95 ? 12.045 -7.409 1.299 1.00 80.88 95 ASP A N 1
ATOM 768 C CA . ASP A 1 95 ? 12.199 -8.845 1.519 1.00 80.88 95 ASP A CA 1
ATOM 769 C C . ASP A 1 95 ? 13.265 -9.410 0.572 1.00 80.88 95 ASP A C 1
ATOM 771 O O . ASP A 1 95 ? 13.100 -9.496 -0.651 1.00 80.88 95 ASP A O 1
ATOM 775 N N . GLU A 1 96 ? 14.406 -9.785 1.146 1.00 71.81 96 GLU A N 1
ATOM 776 C CA . GLU A 1 96 ? 15.532 -10.347 0.401 1.00 71.81 96 GLU A CA 1
ATOM 777 C C . GLU A 1 96 ? 15.221 -11.718 -0.207 1.00 71.81 96 GLU A C 1
ATOM 779 O O . GLU A 1 96 ? 15.799 -12.074 -1.234 1.00 71.81 96 GLU A O 1
ATOM 784 N N . LYS A 1 97 ? 14.286 -12.487 0.369 1.00 68.62 97 LYS A N 1
ATOM 785 C CA . LYS A 1 97 ? 13.869 -13.776 -0.199 1.00 68.62 97 LYS A CA 1
ATOM 786 C C . LYS A 1 97 ? 13.062 -13.555 -1.473 1.00 68.62 97 LYS A C 1
ATOM 788 O O . LYS A 1 97 ? 13.321 -14.225 -2.469 1.00 68.62 97 LYS A O 1
ATOM 793 N N . LEU A 1 98 ? 12.171 -12.559 -1.475 1.00 66.38 98 LEU A N 1
ATOM 794 C CA . LEU A 1 98 ? 11.447 -12.135 -2.684 1.00 66.38 98 LEU A CA 1
ATOM 795 C C . LEU A 1 98 ? 12.396 -11.558 -3.744 1.00 66.38 98 LEU A C 1
ATOM 797 O O . LEU A 1 98 ? 12.125 -11.649 -4.934 1.00 66.38 98 LEU A O 1
ATOM 801 N N . SER A 1 99 ? 13.536 -11.010 -3.321 1.00 63.22 99 SER A N 1
ATOM 802 C CA . SER A 1 99 ? 14.560 -10.458 -4.219 1.00 63.22 99 SER A CA 1
ATOM 803 C C . SER A 1 99 ? 15.390 -11.530 -4.942 1.00 63.22 99 SER A C 1
ATOM 805 O O . SER A 1 99 ? 16.029 -11.225 -5.948 1.00 63.22 99 SER A O 1
ATOM 807 N N . LYS A 1 100 ? 15.402 -12.769 -4.429 1.00 59.34 100 LYS A N 1
ATOM 808 C CA . LYS A 1 100 ? 16.151 -13.911 -4.986 1.00 59.34 100 LYS A CA 1
ATOM 809 C C . LYS A 1 100 ? 15.331 -14.767 -5.955 1.00 59.34 100 LYS A C 1
ATOM 811 O O . LYS A 1 100 ? 15.915 -15.606 -6.639 1.00 59.34 100 LYS A O 1
ATOM 816 N N . ALA A 1 101 ? 14.014 -14.566 -6.027 1.00 59.59 101 ALA A N 1
ATOM 817 C CA . ALA A 1 101 ? 13.183 -15.186 -7.052 1.00 59.59 101 ALA A CA 1
ATOM 818 C C . ALA A 1 101 ? 13.616 -14.639 -8.423 1.00 59.59 101 ALA A C 1
ATOM 820 O O . ALA A 1 101 ? 13.482 -13.445 -8.687 1.00 59.59 101 ALA A O 1
ATOM 821 N N . ARG A 1 102 ? 14.226 -15.487 -9.263 1.00 53.06 102 ARG A N 1
ATOM 822 C CA . ARG A 1 102 ? 14.711 -15.080 -10.593 1.00 53.06 102 ARG A CA 1
ATOM 823 C C . ARG A 1 102 ? 13.584 -14.964 -11.615 1.00 53.06 102 ARG A C 1
ATOM 825 O O . ARG A 1 102 ? 13.685 -14.111 -12.491 1.00 53.06 102 ARG A O 1
ATOM 832 N N . ASP A 1 103 ? 12.525 -15.749 -11.434 1.00 56.28 103 ASP A N 1
ATOM 833 C CA . ASP A 1 103 ? 11.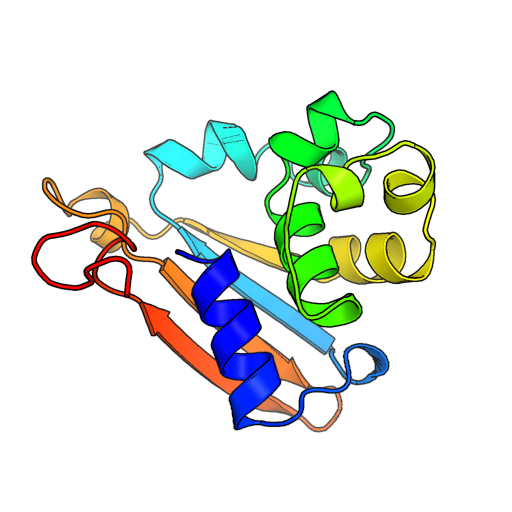509 -15.963 -12.468 1.00 56.28 103 ASP A CA 1
ATOM 834 C C . ASP A 1 103 ? 10.148 -15.324 -12.142 1.00 56.28 103 ASP A C 1
ATOM 836 O O . ASP A 1 103 ? 9.273 -15.287 -13.002 1.00 56.28 103 ASP A O 1
ATOM 840 N N . HIS A 1 104 ? 9.961 -14.778 -10.928 1.00 59.22 104 HIS A N 1
ATOM 841 C CA . HIS A 1 104 ? 8.687 -14.184 -10.499 1.00 59.22 104 HIS A CA 1
ATOM 842 C C . HIS A 1 104 ? 8.860 -12.951 -9.606 1.00 59.22 104 HIS A C 1
ATOM 844 O O . HIS A 1 104 ? 9.822 -12.849 -8.842 1.00 59.22 104 HIS A O 1
ATOM 850 N N . PHE A 1 105 ? 7.857 -12.066 -9.618 1.00 59.81 105 PHE A N 1
ATOM 851 C CA . PHE A 1 105 ? 7.721 -10.948 -8.672 1.00 59.81 105 PHE A CA 1
ATOM 852 C C . PHE A 1 105 ? 6.664 -11.219 -7.583 1.00 59.81 105 PHE A C 1
ATOM 854 O O . PHE A 1 105 ? 5.552 -10.678 -7.652 1.00 59.81 105 PHE A O 1
ATOM 861 N N . PRO A 1 106 ? 6.970 -12.024 -6.551 1.00 68.31 106 PRO A N 1
ATOM 862 C CA . PRO A 1 106 ? 6.025 -12.297 -5.479 1.00 68.31 106 PRO A CA 1
ATOM 863 C C . PRO A 1 106 ? 5.722 -11.026 -4.669 1.00 68.31 106 PRO A C 1
ATOM 865 O O . PRO A 1 106 ? 6.581 -10.165 -4.472 1.00 68.31 106 PRO A O 1
ATOM 868 N N . GLY A 1 107 ? 4.482 -10.894 -4.203 1.00 71.00 107 GLY A N 1
ATOM 869 C CA . GLY A 1 107 ? 4.043 -9.762 -3.394 1.00 71.00 107 GLY A CA 1
ATOM 870 C C . GLY A 1 107 ? 3.127 -10.209 -2.267 1.00 71.00 107 GLY A C 1
ATOM 871 O O . GLY A 1 107 ? 2.075 -10.798 -2.526 1.00 71.00 107 GLY A O 1
ATOM 872 N N . ASP A 1 108 ? 3.503 -9.868 -1.035 1.00 85.44 108 ASP A N 1
ATOM 873 C CA . ASP A 1 108 ? 2.680 -10.119 0.146 1.00 85.44 108 ASP A CA 1
ATOM 874 C C . ASP A 1 108 ? 2.094 -8.817 0.667 1.00 85.44 108 ASP A C 1
ATOM 876 O O . ASP A 1 108 ? 2.807 -7.832 0.863 1.00 85.44 108 ASP A O 1
ATOM 880 N N . VAL A 1 109 ? 0.800 -8.840 0.962 1.00 92.44 109 VAL A N 1
ATOM 881 C CA . VAL A 1 109 ? 0.102 -7.719 1.588 1.00 92.44 109 VAL A CA 1
ATOM 882 C C . VAL A 1 109 ? -0.488 -8.181 2.901 1.00 92.44 109 VAL A C 1
ATOM 884 O O . VAL A 1 109 ? -1.153 -9.212 2.958 1.00 92.44 109 VAL A O 1
ATOM 887 N N . THR A 1 110 ? -0.258 -7.398 3.949 1.00 94.50 110 THR A N 1
ATOM 888 C CA . THR A 1 110 ? -0.924 -7.553 5.241 1.00 94.50 110 THR A CA 1
ATOM 889 C C . THR A 1 110 ? -1.694 -6.277 5.558 1.00 94.50 110 THR A C 1
ATOM 891 O O . THR A 1 110 ? -1.131 -5.187 5.522 1.00 94.50 110 THR A O 1
ATOM 894 N N . ILE A 1 111 ? -2.983 -6.402 5.861 1.00 96.00 111 ILE A N 1
ATOM 895 C CA . ILE A 1 111 ? -3.851 -5.296 6.272 1.00 96.00 111 ILE A CA 1
ATOM 896 C C . ILE A 1 111 ? -4.195 -5.502 7.743 1.00 96.00 111 ILE A C 1
ATOM 898 O O . ILE A 1 111 ? -4.848 -6.484 8.096 1.00 96.00 111 ILE A O 1
ATOM 902 N N . GLU A 1 112 ? -3.770 -4.574 8.598 1.00 96.81 112 GLU A N 1
ATOM 903 C CA . GLU A 1 112 ? -4.184 -4.514 9.998 1.00 96.81 112 GLU A CA 1
ATOM 904 C C . GLU A 1 112 ? -5.369 -3.560 10.145 1.00 96.81 112 GLU A C 1
ATOM 906 O O . GLU A 1 112 ? -5.313 -2.388 9.766 1.00 96.81 112 GLU A O 1
ATOM 911 N N . MET A 1 113 ? -6.446 -4.062 10.733 1.00 97.19 113 MET A N 1
ATOM 912 C CA . MET A 1 113 ? -7.657 -3.316 11.041 1.00 97.19 113 MET A CA 1
ATOM 913 C C . MET A 1 113 ? -7.553 -2.667 12.431 1.00 97.19 113 MET A C 1
ATOM 915 O O . MET A 1 113 ? -6.850 -3.147 13.319 1.00 97.19 113 MET A O 1
ATOM 919 N N . LYS A 1 114 ? -8.304 -1.589 12.674 1.00 95.56 114 LYS A N 1
ATOM 920 C CA . LYS A 1 114 ? -8.350 -0.882 13.972 1.00 95.56 114 LYS A CA 1
ATOM 921 C C . LYS A 1 114 ? -8.825 -1.765 15.132 1.00 95.56 114 LYS A C 1
ATOM 923 O O . LYS A 1 114 ? -8.436 -1.530 16.269 1.00 95.56 114 LYS A O 1
ATOM 928 N N 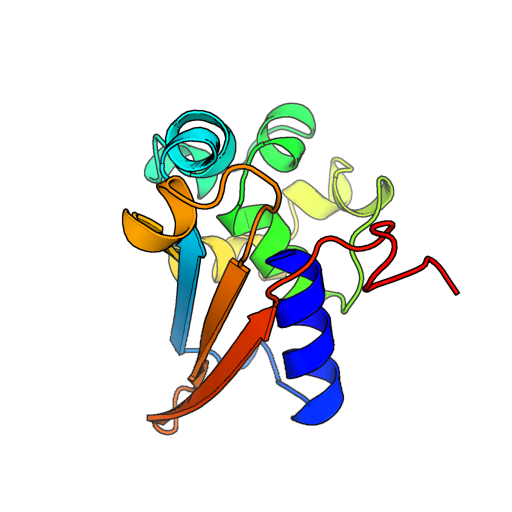. ASN A 1 115 ? -9.608 -2.803 14.844 1.00 94.56 115 ASN A N 1
ATOM 929 C CA . ASN A 1 115 ? -10.016 -3.827 15.811 1.00 94.56 115 ASN A CA 1
ATOM 930 C C . ASN A 1 115 ? -8.958 -4.934 16.015 1.00 94.56 115 ASN A C 1
ATOM 932 O O . ASN A 1 115 ? -9.280 -5.974 16.579 1.00 94.56 115 ASN A O 1
ATOM 936 N N . ARG A 1 116 ? -7.714 -4.722 15.556 1.00 92.56 116 ARG A N 1
ATOM 937 C CA . ARG A 1 116 ? -6.561 -5.639 15.645 1.00 92.56 116 ARG A CA 1
ATOM 938 C C . ARG A 1 116 ? -6.657 -6.915 14.802 1.00 92.56 116 ARG A C 1
ATOM 940 O O . ARG A 1 116 ? -5.732 -7.721 14.840 1.00 92.56 116 ARG A O 1
ATOM 947 N N . ILE A 1 117 ? -7.713 -7.090 14.003 1.00 94.94 117 ILE A N 1
ATOM 948 C CA . ILE A 1 117 ? -7.774 -8.182 13.024 1.00 94.94 117 ILE A CA 1
ATOM 949 C C . ILE A 1 117 ? -6.749 -7.922 11.919 1.00 94.94 117 ILE A C 1
ATOM 951 O O . ILE A 1 117 ? -6.619 -6.793 11.440 1.00 94.94 117 ILE A O 1
ATOM 955 N N . ARG A 1 118 ? -6.033 -8.969 11.504 1.00 95.38 118 ARG A N 1
ATOM 956 C CA . ARG A 1 118 ? -5.063 -8.914 10.408 1.00 95.38 118 ARG A CA 1
ATOM 957 C C . ARG A 1 118 ? -5.466 -9.867 9.295 1.00 95.38 118 ARG A C 1
ATOM 959 O O . ARG A 1 118 ? -5.691 -11.045 9.551 1.00 95.38 118 ARG A O 1
ATOM 966 N N . TYR A 1 119 ? -5.489 -9.357 8.071 1.00 94.12 119 TYR A N 1
ATOM 967 C CA . TYR A 1 119 ? -5.677 -10.157 6.866 1.00 94.12 119 TYR A CA 1
ATOM 968 C C . TYR A 1 119 ? -4.392 -10.156 6.056 1.00 94.12 119 TYR A C 1
ATOM 970 O O . TYR A 1 119 ? -3.777 -9.102 5.887 1.00 94.12 119 TYR A O 1
ATOM 978 N N . ARG A 1 120 ? -3.977 -11.320 5.556 1.00 92.12 120 ARG A N 1
ATOM 979 C CA . ARG A 1 120 ? -2.761 -11.457 4.756 1.00 92.12 120 ARG A CA 1
ATOM 980 C C . ARG A 1 120 ? -3.054 -12.240 3.491 1.00 92.12 120 ARG A C 1
ATOM 982 O O . ARG A 1 120 ? -3.658 -13.302 3.560 1.00 92.12 120 ARG A O 1
ATOM 989 N N . HIS A 1 121 ? -2.544 -11.743 2.371 1.00 88.81 121 HIS A N 1
A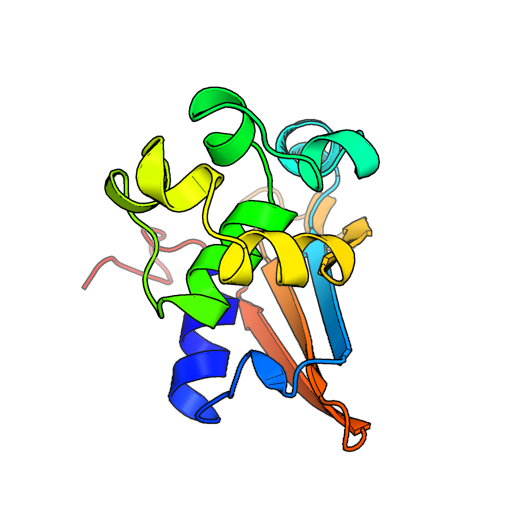TOM 990 C CA . HIS A 1 121 ? -2.546 -12.455 1.099 1.00 88.81 121 HIS A CA 1
ATOM 991 C C . HIS A 1 121 ? -1.137 -12.482 0.527 1.00 88.81 121 HIS A C 1
ATOM 993 O O . HIS A 1 121 ? -0.467 -11.448 0.472 1.00 88.81 121 HIS A O 1
ATOM 999 N N . SER A 1 122 ? -0.698 -13.671 0.122 1.00 81.25 122 SER A N 1
ATOM 1000 C CA . SER A 1 122 ? 0.594 -13.894 -0.521 1.00 81.25 122 SER A CA 1
ATOM 1001 C C . SER A 1 122 ? 0.358 -14.281 -1.969 1.00 81.25 122 SER A C 1
ATOM 1003 O O . SER A 1 122 ? -0.243 -15.317 -2.249 1.00 81.25 122 SER A O 1
ATOM 1005 N N . GLN A 1 123 ? 0.803 -13.433 -2.892 1.00 73.12 123 GLN A N 1
ATOM 1006 C CA . GLN A 1 123 ? 0.684 -13.685 -4.320 1.00 73.12 123 GLN A CA 1
ATOM 1007 C C . GLN A 1 123 ? 2.068 -14.064 -4.851 1.00 73.12 123 GLN A C 1
ATOM 1009 O O . GLN A 1 123 ? 2.946 -13.208 -4.936 1.00 73.12 123 GLN A O 1
ATOM 1014 N N . LYS A 1 124 ? 2.268 -15.344 -5.185 1.00 66.56 124 LYS A N 1
ATOM 1015 C CA . LYS A 1 124 ? 3.573 -15.869 -5.626 1.00 66.56 124 LYS A CA 1
ATOM 1016 C C . LYS A 1 124 ? 3.882 -15.585 -7.101 1.00 66.56 124 LYS A C 1
ATOM 1018 O O . LYS A 1 124 ? 5.011 -15.209 -7.390 1.00 66.56 124 LYS A O 1
ATOM 1023 N N . TYR A 1 125 ? 2.890 -15.690 -7.993 1.00 62.50 125 TYR A N 1
ATOM 1024 C CA . TYR A 1 125 ? 3.079 -15.533 -9.446 1.00 62.50 125 TYR A CA 1
ATOM 1025 C C . TYR A 1 125 ? 2.334 -14.335 -10.030 1.00 62.50 125 TYR A C 1
ATOM 1027 O O . TYR A 1 125 ? 1.221 -13.999 -9.600 1.00 62.50 125 TYR A O 1
ATOM 1035 N N . GLU A 1 126 ? 2.956 -13.689 -11.015 1.00 59.41 126 GLU A N 1
ATOM 1036 C CA . GLU A 1 126 ? 2.423 -12.507 -11.680 1.00 59.41 126 GLU A CA 1
ATOM 1037 C C . GLU A 1 126 ? 1.203 -12.766 -12.545 1.00 59.41 126 GLU A C 1
ATOM 1039 O O . GLU A 1 126 ? 1.059 -13.804 -13.177 1.00 59.41 126 GLU A O 1
ATOM 1044 N N . ARG A 1 127 ? 0.273 -11.810 -12.553 1.00 53.66 127 ARG A N 1
ATOM 1045 C CA . ARG A 1 127 ? -0.931 -11.923 -13.372 1.00 53.66 127 ARG A CA 1
ATOM 1046 C C . ARG A 1 127 ? -0.518 -11.799 -14.843 1.00 53.66 127 ARG A C 1
ATOM 1048 O O . ARG A 1 127 ? 0.014 -10.760 -15.221 1.00 53.66 127 ARG A O 1
ATOM 1055 N N . GLY A 1 128 ? -0.765 -12.838 -15.633 1.00 50.22 128 GLY A N 1
ATOM 1056 C CA . GLY A 1 128 ? -0.247 -13.014 -16.991 1.00 50.22 128 GLY A CA 1
ATOM 1057 C C . GLY A 1 128 ? 0.904 -14.020 -17.104 1.00 50.22 128 GLY A C 1
ATOM 1058 O O . GLY A 1 128 ? 1.292 -14.324 -18.225 1.00 50.22 128 GLY A O 1
ATOM 1059 N N . SER A 1 129 ? 1.423 -14.548 -15.987 1.00 55.88 129 SER A N 1
ATOM 1060 C CA . SER A 1 129 ? 2.299 -15.732 -16.003 1.00 55.88 129 SER A CA 1
ATOM 1061 C C . SER A 1 129 ? 1.519 -16.984 -16.406 1.00 55.88 129 SER A C 1
ATOM 1063 O O . SER A 1 129 ? 0.284 -17.001 -16.335 1.00 55.88 129 SER A O 1
ATOM 1065 N N . GLU A 1 130 ? 2.240 -18.030 -16.801 1.00 62.28 130 GLU A N 1
ATOM 1066 C CA . GLU A 1 130 ? 1.672 -19.340 -17.135 1.00 62.28 130 GLU A CA 1
ATOM 1067 C C . GLU A 1 130 ? 0.823 -19.895 -15.972 1.00 62.28 130 GLU A C 1
ATOM 1069 O O . GLU A 1 130 ? -0.242 -20.477 -16.172 1.00 62.28 130 GLU A O 1
ATOM 1074 N N . GLU A 1 131 ? 1.228 -19.589 -14.740 1.00 64.19 131 GLU A N 1
ATOM 1075 C CA . GLU A 1 131 ? 0.626 -20.018 -13.482 1.00 64.19 131 GLU A CA 1
ATOM 1076 C C . GLU A 1 131 ? -0.550 -19.128 -13.032 1.00 64.19 131 GLU A C 1
ATOM 1078 O O . GLU A 1 131 ? -1.380 -19.546 -12.220 1.00 64.19 131 GLU A O 1
ATOM 1083 N N . HIS A 1 132 ? -0.667 -17.906 -13.567 1.00 60.41 132 HIS A N 1
ATOM 1084 C CA . 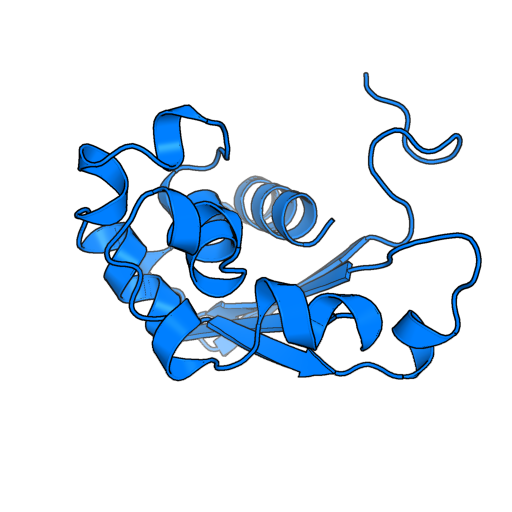HIS A 1 132 ? -1.784 -16.990 -13.312 1.00 60.41 132 HIS A CA 1
ATOM 1085 C C . HIS A 1 132 ? -2.257 -16.282 -14.594 1.00 60.41 132 HIS A C 1
ATOM 1087 O O . HIS A 1 132 ? -2.124 -15.056 -14.706 1.00 60.41 132 HIS A O 1
ATOM 1093 N N . PRO A 1 133 ? -2.872 -17.013 -15.545 1.00 58.06 133 PRO A N 1
ATOM 1094 C CA . PRO A 1 133 ? -3.297 -16.458 -16.824 1.00 58.06 133 PRO A CA 1
ATOM 1095 C C . PRO A 1 133 ? -4.362 -15.368 -16.657 1.00 58.06 133 PRO A C 1
ATOM 1097 O O . PRO A 1 133 ? -5.180 -15.382 -15.730 1.00 58.06 133 PRO A O 1
ATOM 1100 N N . LEU A 1 134 ? -4.360 -14.409 -17.584 1.00 61.94 134 LEU A N 1
ATOM 1101 C CA . LEU A 1 134 ? -5.401 -13.389 -17.681 1.00 61.94 134 LEU A CA 1
ATOM 1102 C C . LEU A 1 134 ? -6.673 -14.044 -18.234 1.00 61.94 134 LEU A C 1
ATOM 1104 O O . LEU A 1 134 ? -6.833 -14.171 -19.442 1.00 61.94 134 LEU A O 1
ATOM 1108 N N . ARG A 1 135 ? -7.541 -14.503 -17.332 1.00 55.03 135 ARG A N 1
ATOM 1109 C CA . ARG A 1 135 ? -8.941 -14.814 -17.642 1.00 55.03 135 ARG A CA 1
ATOM 1110 C C . ARG A 1 135 ? -9.800 -13.560 -17.565 1.00 55.03 135 ARG A C 1
ATOM 1112 O O . ARG A 1 135 ? -9.512 -12.709 -16.683 1.00 55.03 135 ARG A O 1
#

Sequence (135 aa):
MILFACLQLKKEHNIDWRKIKQVECRIGSRQVSIVCEPIEEKRKVTTSYCARFSLPYKVAVALVMGRVGLEQFSERHIKDKRILSLTGIVDYIKDEKLSKARDHFPGDVTIEMKNRIRYRHSQKYERGSEEHPLR

Foldseek 3Di:
DQLVQLLCLCVVVVDDLVQFQAKEKEWAPVLCVQACPPVVVLLQDDALVSLVRHPLLSSLCCNPVSDDDSVCSDNVNSPDPSSSVRSVRYYYDHDNVLNPPPPATKMKMWTQGNVRDIDIDIRTHDCCPPVHDDD